Protein AF-A0A924EI77-F1 (afdb_monomer)

Sequence (51 aa):
MNTKPKKGKNKKISREQIMQSTLASFRIEGINIPKEMALLALKKVELSLGR

Foldseek 3Di:
DDDDPDPDPPPPCDLVNQLVVQCVVCVVVVHHDDSVVSVVVSVVVCVVVVD

Mean predicted aligned error: 9.86 Å

Nearest PDB structures (foldseek):
  4h9s-assembly3_E  TM=5.500E-01  e=5.395E+00  Homo sapiens

pLDDT: mean 78.33, std 13.42, range [46.0, 93.38]

Structure (mmCIF, N/CA/C/O backbone):
data_AF-A0A924EI77-F1
#
_entry.id   AF-A0A924EI77-F1
#
loop_
_atom_site.group_PDB
_atom_site.id
_atom_site.type_symbol
_atom_site.label_atom_id
_atom_site.label_alt_id
_atom_site.label_comp_id
_atom_site.label_asym_id
_atom_site.label_entity_id
_atom_site.label_seq_id
_atom_site.pdbx_PDB_ins_code
_atom_site.Cartn_x
_atom_site.Cartn_y
_atom_site.Cartn_z
_atom_site.occupancy
_atom_site.B_iso_or_equiv
_atom_site.auth_seq_id
_atom_site.auth_comp_id
_atom_site.auth_asym_id
_atom_site.auth_atom_id
_atom_site.pdbx_PDB_model_num
ATOM 1 N N . MET A 1 1 ? -7.567 -20.489 41.590 1.00 46.00 1 MET A N 1
ATOM 2 C CA . MET A 1 1 ? -6.717 -19.398 41.060 1.00 46.00 1 MET A CA 1
ATOM 3 C C . MET A 1 1 ? -7.341 -18.937 39.742 1.00 46.00 1 MET A C 1
ATOM 5 O O . MET A 1 1 ? -7.221 -19.632 38.746 1.00 46.00 1 MET A O 1
ATOM 9 N N . ASN A 1 2 ? -8.133 -17.857 39.749 1.00 46.31 2 ASN A N 1
ATOM 10 C CA . ASN A 1 2 ? -8.900 -17.423 38.570 1.00 46.31 2 ASN A CA 1
ATOM 11 C C . ASN A 1 2 ? -8.021 -16.622 37.603 1.00 46.31 2 ASN A C 1
ATOM 13 O O . ASN A 1 2 ? -7.863 -15.411 37.757 1.00 46.31 2 ASN A O 1
ATOM 17 N N . THR A 1 3 ? -7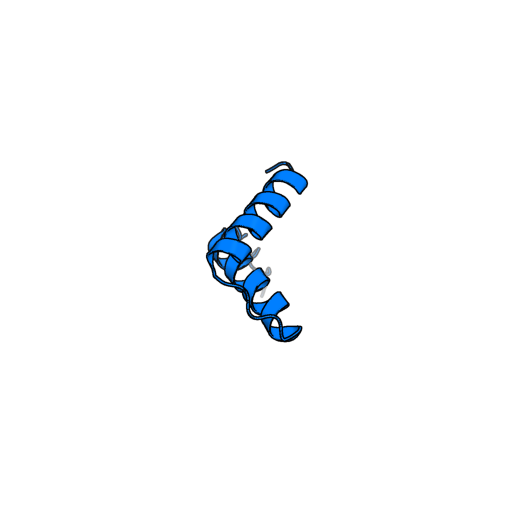.487 -17.268 36.572 1.00 58.53 3 THR A N 1
ATOM 18 C CA . THR A 1 3 ? -6.800 -16.581 35.472 1.00 58.53 3 THR A CA 1
ATOM 19 C C . THR A 1 3 ? -7.822 -16.085 34.446 1.00 58.53 3 THR A C 1
ATOM 21 O O . THR A 1 3 ? -8.115 -16.761 33.462 1.00 58.53 3 THR A O 1
ATOM 24 N N . LYS A 1 4 ? -8.394 -14.893 34.662 1.00 63.12 4 LYS A N 1
ATOM 25 C CA . LYS A 1 4 ? -9.130 -14.191 33.595 1.00 63.12 4 LYS A CA 1
ATOM 26 C C . LYS A 1 4 ? -8.120 -13.725 32.533 1.00 63.12 4 LYS A C 1
ATOM 28 O O . LYS A 1 4 ? -7.156 -13.050 32.907 1.00 63.12 4 LYS A O 1
ATOM 33 N N . PRO A 1 5 ? -8.309 -14.015 31.233 1.00 58.34 5 PRO A N 1
ATOM 34 C CA . PRO A 1 5 ? -7.459 -13.440 30.201 1.00 58.34 5 PRO A CA 1
ATOM 35 C C . PRO A 1 5 ? -7.676 -11.924 30.199 1.00 58.34 5 PRO A C 1
ATOM 37 O O . PRO A 1 5 ? -8.802 -11.436 30.067 1.00 58.34 5 PRO A O 1
ATOM 40 N N . LYS A 1 6 ? -6.596 -11.163 30.408 1.00 60.44 6 LYS A N 1
ATOM 41 C CA . LYS A 1 6 ? -6.599 -9.702 30.286 1.00 60.44 6 LYS A CA 1
ATOM 42 C C . LYS A 1 6 ? -7.101 -9.368 28.881 1.00 60.44 6 LYS A C 1
ATOM 44 O O . LYS A 1 6 ? -6.402 -9.662 27.916 1.00 60.44 6 LYS A O 1
ATOM 49 N N . LYS A 1 7 ? -8.300 -8.773 28.775 1.00 59.00 7 LYS A N 1
ATOM 50 C CA . LYS A 1 7 ? -8.831 -8.171 27.540 1.00 59.00 7 LYS A CA 1
ATOM 51 C C . LYS A 1 7 ? -7.718 -7.314 26.938 1.00 59.00 7 LYS A C 1
ATOM 53 O O . LYS A 1 7 ? -7.352 -6.280 27.497 1.00 59.00 7 LYS A O 1
ATOM 58 N N . GLY A 1 8 ? -7.116 -7.836 25.871 1.00 52.41 8 GLY A N 1
ATOM 59 C CA . GLY A 1 8 ? -5.969 -7.248 25.205 1.00 52.41 8 GLY A CA 1
ATOM 60 C C . GLY A 1 8 ? -6.298 -5.819 24.813 1.00 52.41 8 GLY A C 1
ATOM 61 O O . GLY A 1 8 ? -7.377 -5.538 24.295 1.00 52.41 8 GLY A O 1
ATOM 62 N N . LYS A 1 9 ? -5.373 -4.912 25.117 1.00 56.03 9 LYS A N 1
ATOM 63 C CA . LYS A 1 9 ? -5.421 -3.515 24.697 1.00 56.03 9 LYS A CA 1
ATOM 64 C C . LYS A 1 9 ? -5.746 -3.499 23.205 1.00 56.03 9 LYS A C 1
ATOM 66 O O . LYS A 1 9 ? -4.937 -3.977 22.412 1.00 56.03 9 LYS A O 1
ATOM 71 N N . ASN A 1 10 ? -6.916 -2.979 22.844 1.00 54.47 10 ASN A N 1
ATOM 72 C CA . ASN A 1 10 ? -7.276 -2.672 21.467 1.00 54.47 10 ASN A CA 1
ATOM 73 C C . ASN A 1 10 ? -6.311 -1.571 20.999 1.00 54.47 10 ASN A C 1
ATOM 75 O O . ASN A 1 10 ? -6.579 -0.379 21.147 1.00 54.47 10 ASN A O 1
ATOM 79 N N . LYS A 1 11 ? -5.099 -1.968 20.597 1.00 60.47 11 LYS A N 1
ATOM 80 C CA . LYS A 1 11 ? -4.084 -1.069 20.062 1.00 60.47 11 LYS A CA 1
ATOM 81 C C . LYS A 1 11 ? -4.676 -0.597 18.745 1.00 60.47 11 LYS A C 1
ATOM 83 O O . LYS A 1 11 ? -4.707 -1.3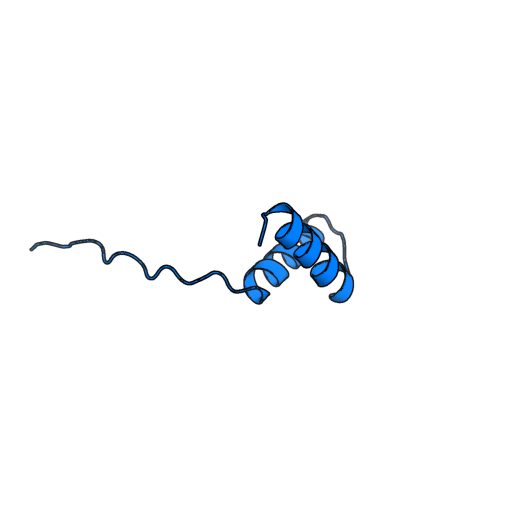67 17.791 1.00 60.47 11 LYS A O 1
ATOM 88 N N . LYS A 1 12 ? -5.222 0.625 18.731 1.00 66.81 12 LYS A N 1
ATOM 89 C CA . LYS A 1 12 ? -5.646 1.298 17.501 1.00 66.81 12 LYS A CA 1
ATOM 90 C C . LYS A 1 12 ? -4.506 1.118 16.502 1.00 66.81 12 LYS A C 1
ATOM 92 O O . LYS A 1 12 ? -3.413 1.623 16.752 1.00 66.81 12 LYS A O 1
ATOM 97 N N . ILE A 1 13 ? -4.733 0.319 15.460 1.00 73.62 13 ILE A N 1
ATOM 98 C CA . ILE A 1 13 ? -3.725 0.072 14.430 1.00 73.62 13 ILE A CA 1
ATOM 99 C C . ILE A 1 13 ? -3.389 1.440 13.846 1.00 73.62 13 ILE A C 1
ATOM 101 O O . ILE A 1 13 ? -4.286 2.146 13.379 1.00 73.62 13 ILE A O 1
ATOM 105 N N . SER A 1 14 ? -2.128 1.853 13.961 1.00 81.88 14 SER A N 1
ATOM 106 C CA . SER A 1 14 ? -1.728 3.169 13.475 1.00 81.88 14 SER A CA 1
ATOM 107 C C . SER A 1 14 ? -1.662 3.158 11.952 1.00 81.88 14 SER A C 1
ATOM 109 O O . SER A 1 14 ? -1.363 2.135 11.332 1.00 81.88 14 SER A O 1
ATOM 111 N N . ARG A 1 15 ? -1.898 4.321 11.338 1.00 81.81 15 ARG A N 1
ATOM 112 C CA . ARG A 1 15 ? -1.744 4.517 9.890 1.00 81.81 15 ARG A CA 1
ATOM 113 C C . ARG A 1 15 ? -0.380 4.021 9.394 1.00 81.81 15 ARG A C 1
ATOM 115 O O . ARG A 1 15 ? -0.294 3.387 8.347 1.00 81.81 15 ARG A O 1
ATOM 122 N N . GLU A 1 16 ? 0.673 4.248 10.178 1.00 83.81 16 GLU A N 1
ATOM 123 C CA . GLU A 1 16 ? 2.026 3.773 9.879 1.00 83.81 16 GLU A CA 1
ATOM 124 C C . GLU A 1 16 ? 2.123 2.249 9.825 1.00 83.81 16 GLU A C 1
ATOM 126 O O . GLU A 1 16 ? 2.758 1.722 8.919 1.00 83.81 16 GLU A O 1
ATOM 131 N N . GLN A 1 17 ? 1.469 1.522 10.734 1.00 86.12 17 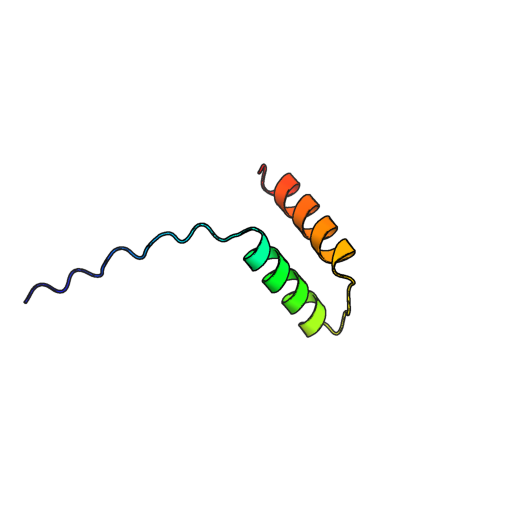GLN A N 1
ATOM 132 C CA . GLN A 1 17 ? 1.480 0.056 10.706 1.00 86.12 17 GLN A CA 1
ATOM 133 C C . GLN A 1 17 ? 0.784 -0.494 9.457 1.00 86.12 17 GLN A C 1
ATOM 135 O O . GLN A 1 17 ? 1.275 -1.446 8.852 1.00 86.12 17 GLN A O 1
ATOM 140 N N . ILE A 1 18 ? -0.317 0.131 9.031 1.00 85.56 18 ILE A N 1
ATOM 141 C CA . ILE A 1 18 ? -1.015 -0.256 7.797 1.00 85.56 18 ILE A CA 1
ATOM 142 C C . ILE A 1 18 ? -0.140 0.054 6.577 1.00 85.56 18 ILE A C 1
ATOM 144 O O . ILE A 1 18 ? -0.015 -0.785 5.687 1.00 85.56 18 ILE A O 1
ATOM 148 N N . MET A 1 19 ? 0.530 1.211 6.557 1.00 88.12 19 MET A N 1
ATOM 149 C CA . MET A 1 19 ? 1.482 1.571 5.501 1.00 88.12 19 MET A CA 1
ATOM 1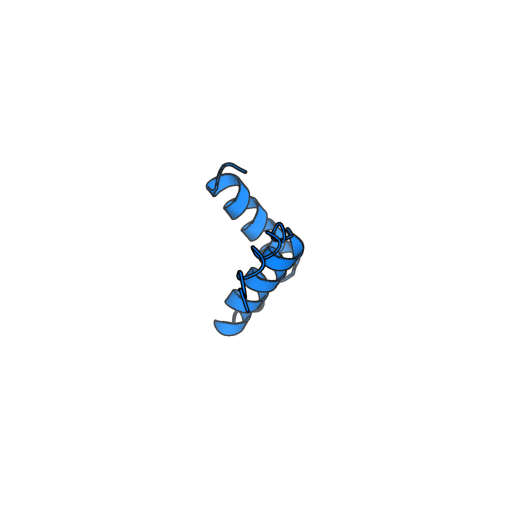50 C C . MET A 1 19 ? 2.631 0.556 5.402 1.00 88.12 19 MET A C 1
ATOM 152 O O . MET A 1 19 ? 2.952 0.105 4.306 1.00 88.12 19 MET A O 1
ATOM 156 N N . GLN A 1 20 ? 3.229 0.168 6.533 1.00 88.56 20 GLN A N 1
ATOM 157 C CA . GLN A 1 20 ? 4.312 -0.821 6.570 1.00 88.56 20 GLN A CA 1
ATOM 158 C C . GLN A 1 20 ? 3.838 -2.198 6.094 1.00 88.56 20 GLN A C 1
ATOM 160 O O . GLN A 1 20 ? 4.515 -2.835 5.293 1.00 88.56 20 GLN A O 1
ATOM 165 N N . SER A 1 21 ? 2.646 -2.628 6.520 1.00 87.75 21 SER A N 1
ATOM 166 C CA . SER A 1 21 ? 2.025 -3.870 6.043 1.00 87.75 21 SER A CA 1
ATOM 167 C C . SER A 1 21 ? 1.772 -3.842 4.529 1.00 87.7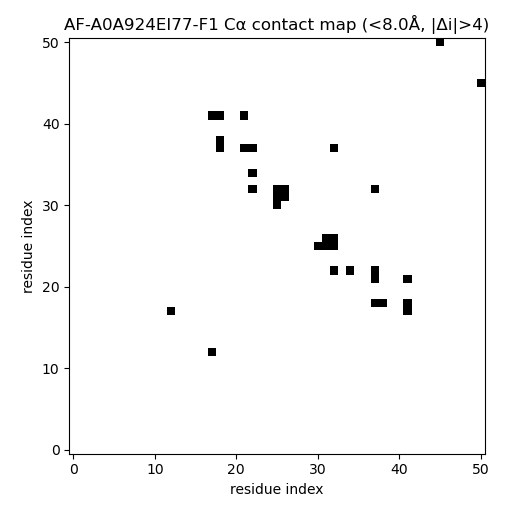5 21 SER A C 1
ATOM 169 O O . SER A 1 21 ? 2.060 -4.801 3.814 1.00 87.75 21 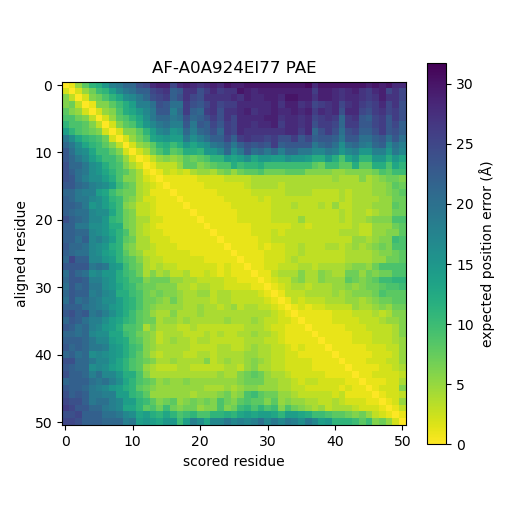SER A O 1
ATOM 171 N N . THR A 1 22 ? 1.306 -2.701 4.017 1.00 86.81 22 THR A N 1
ATOM 172 C CA . THR A 1 22 ? 1.064 -2.485 2.585 1.00 86.81 22 THR A CA 1
ATOM 173 C C . THR A 1 22 ? 2.369 -2.586 1.793 1.00 86.81 22 THR A C 1
ATOM 175 O O . THR A 1 22 ? 2.445 -3.350 0.836 1.00 86.81 22 THR A O 1
ATOM 178 N N . LEU A 1 23 ? 3.425 -1.887 2.227 1.00 89.06 23 LEU A N 1
ATOM 179 C CA . LEU A 1 23 ? 4.758 -1.966 1.615 1.00 89.06 23 LEU A CA 1
ATOM 180 C C . LEU A 1 23 ? 5.312 -3.394 1.617 1.00 89.06 23 LEU A C 1
ATOM 182 O O . LEU A 1 23 ? 5.842 -3.848 0.605 1.00 89.06 23 LEU A O 1
ATOM 186 N N . ALA A 1 24 ? 5.173 -4.106 2.737 1.00 89.12 24 ALA A N 1
ATOM 187 C CA . ALA A 1 24 ? 5.604 -5.494 2.844 1.00 89.12 24 ALA A CA 1
ATOM 188 C C . ALA A 1 24 ? 4.863 -6.399 1.849 1.00 89.12 24 ALA A C 1
ATOM 190 O O . ALA A 1 24 ? 5.498 -7.232 1.210 1.00 89.12 24 ALA A O 1
ATOM 191 N N . SER A 1 25 ? 3.556 -6.190 1.668 1.00 89.62 25 SER A N 1
ATOM 192 C CA . SER A 1 25 ? 2.732 -6.963 0.730 1.00 89.62 25 SER A CA 1
ATOM 193 C C . SER A 1 25 ? 3.228 -6.812 -0.711 1.00 89.62 25 SER A C 1
ATOM 195 O O . SER A 1 25 ? 3.475 -7.808 -1.380 1.00 89.62 25 SER A O 1
ATOM 197 N N . PHE A 1 26 ? 3.481 -5.580 -1.167 1.00 89.06 26 PHE A N 1
ATOM 198 C CA . PHE A 1 26 ? 4.045 -5.346 -2.503 1.00 89.06 26 PHE A CA 1
ATOM 199 C C . PHE A 1 26 ? 5.439 -5.958 -2.663 1.00 89.06 26 PHE A C 1
ATOM 201 O O . PHE A 1 26 ? 5.740 -6.553 -3.694 1.00 89.06 26 PHE A O 1
ATOM 208 N N . ARG A 1 27 ? 6.276 -5.874 -1.623 1.00 89.94 27 ARG A N 1
ATOM 209 C CA . ARG A 1 27 ? 7.624 -6.446 -1.648 1.00 89.94 27 ARG A CA 1
ATOM 210 C C . ARG A 1 27 ? 7.621 -7.975 -1.756 1.00 89.94 27 ARG A C 1
ATOM 212 O O . ARG A 1 27 ? 8.505 -8.512 -2.416 1.00 89.94 27 ARG A O 1
ATOM 219 N N . ILE A 1 28 ? 6.665 -8.661 -1.124 1.00 93.38 28 ILE A N 1
ATOM 220 C CA . ILE A 1 28 ? 6.502 -10.124 -1.227 1.00 93.38 28 ILE A CA 1
ATOM 221 C C . ILE A 1 28 ? 6.188 -10.531 -2.672 1.00 93.38 28 ILE A C 1
ATOM 223 O O . ILE A 1 28 ? 6.764 -11.492 -3.168 1.00 93.38 28 ILE A O 1
ATOM 227 N N . GLU A 1 29 ? 5.372 -9.740 -3.368 1.00 91.19 29 GLU A N 1
ATOM 228 C CA . GLU A 1 29 ? 5.058 -9.913 -4.795 1.00 91.19 29 GLU A CA 1
ATOM 229 C C . GLU A 1 29 ? 6.216 -9.496 -5.729 1.00 91.19 29 GLU A C 1
ATOM 231 O O . GLU A 1 29 ? 6.069 -9.476 -6.949 1.00 91.19 29 GLU A O 1
ATOM 236 N N . GLY A 1 30 ? 7.377 -9.113 -5.182 1.00 91.31 30 GLY A N 1
ATOM 237 C CA . GLY A 1 30 ? 8.522 -8.627 -5.957 1.00 91.31 30 GLY A CA 1
ATOM 238 C C . GLY A 1 30 ? 8.344 -7.211 -6.518 1.00 91.31 30 GLY A C 1
ATOM 239 O O . GLY A 1 30 ? 9.162 -6.752 -7.314 1.00 91.31 30 GLY A O 1
ATOM 240 N N . ILE A 1 31 ? 7.304 -6.491 -6.093 1.00 89.12 31 ILE A N 1
ATOM 241 C CA . ILE A 1 31 ? 6.994 -5.139 -6.552 1.00 89.12 31 ILE A CA 1
ATOM 242 C C . ILE A 1 31 ? 7.623 -4.136 -5.585 1.00 89.12 31 ILE A C 1
ATOM 244 O O . ILE A 1 31 ? 7.188 -3.966 -4.444 1.00 89.12 31 ILE A O 1
ATOM 248 N N . ASN A 1 32 ? 8.645 -3.422 -6.050 1.00 88.31 32 ASN A N 1
ATOM 249 C CA . ASN A 1 32 ? 9.232 -2.332 -5.282 1.00 88.31 32 ASN A CA 1
ATOM 250 C C . ASN A 1 32 ? 8.510 -1.018 -5.601 1.00 88.31 32 ASN A C 1
ATOM 252 O O . ASN A 1 32 ? 8.736 -0.421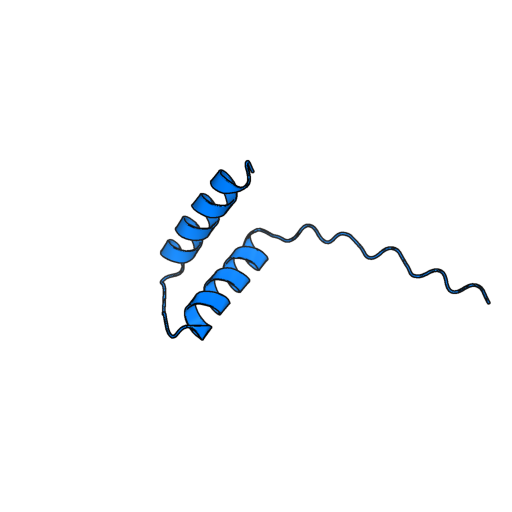 -6.653 1.00 88.31 32 ASN A O 1
ATOM 256 N N . ILE A 1 33 ? 7.642 -0.567 -4.695 1.00 85.94 33 ILE A N 1
ATOM 257 C CA . ILE A 1 33 ? 6.957 0.722 -4.833 1.00 85.94 33 ILE A CA 1
ATOM 258 C C . ILE A 1 33 ? 7.633 1.809 -3.987 1.00 85.94 33 ILE A C 1
ATOM 260 O O . ILE A 1 33 ? 8.042 1.545 -2.852 1.00 85.94 33 ILE A O 1
ATOM 264 N N . PRO A 1 34 ? 7.718 3.057 -4.482 1.00 88.19 34 PRO A N 1
ATOM 265 C CA . PRO A 1 34 ? 8.152 4.176 -3.660 1.00 88.19 34 PRO A CA 1
ATOM 266 C C . PRO A 1 34 ? 7.135 4.444 -2.541 1.00 88.19 34 PRO A C 1
ATOM 268 O O . PRO A 1 34 ? 5.934 4.196 -2.682 1.00 88.19 34 PRO A O 1
ATOM 271 N N . LYS A 1 35 ? 7.604 5.008 -1.422 1.00 82.75 35 LYS A N 1
ATOM 272 C CA . LYS A 1 35 ? 6.770 5.316 -0.243 1.00 82.75 35 LYS A CA 1
ATOM 273 C C . LYS A 1 35 ? 5.536 6.162 -0.588 1.00 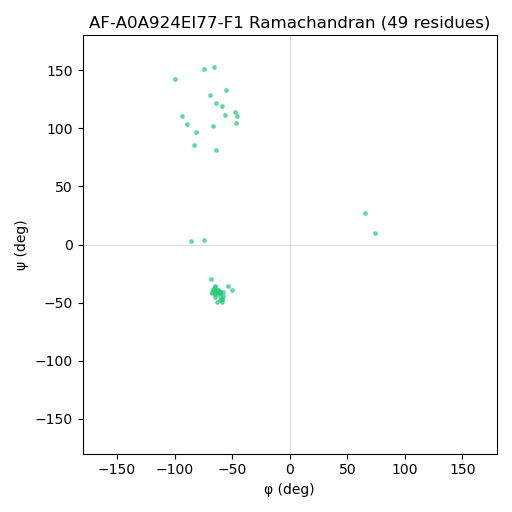82.75 35 LYS A C 1
ATOM 275 O O . LYS A 1 35 ? 4.472 5.963 -0.008 1.00 82.75 35 LYS A O 1
ATOM 280 N N . GLU A 1 36 ? 5.666 7.076 -1.542 1.00 86.69 36 GLU A N 1
ATOM 281 C CA . GLU A 1 36 ? 4.578 7.933 -2.028 1.00 86.69 36 GLU A CA 1
ATOM 282 C C . GLU A 1 36 ? 3.421 7.120 -2.623 1.00 86.69 36 GLU A C 1
ATOM 284 O O . GLU A 1 36 ? 2.258 7.378 -2.311 1.00 86.69 36 GLU A O 1
ATOM 289 N N . MET A 1 37 ? 3.726 6.067 -3.390 1.00 87.00 37 MET A N 1
ATOM 290 C CA . MET A 1 37 ? 2.715 5.161 -3.942 1.00 87.00 37 MET A CA 1
ATOM 291 C C . MET A 1 37 ? 2.004 4.362 -2.848 1.00 87.00 37 MET A C 1
ATOM 293 O O . MET A 1 37 ? 0.786 4.197 -2.899 1.00 87.00 37 MET A O 1
ATOM 297 N N . ALA A 1 38 ? 2.728 3.927 -1.814 1.00 84.44 38 ALA A N 1
ATOM 298 C CA . ALA A 1 38 ? 2.117 3.247 -0.673 1.00 84.44 38 ALA A CA 1
ATOM 299 C C . ALA A 1 38 ? 1.163 4.168 0.108 1.00 84.44 38 ALA A C 1
ATOM 301 O O . ALA A 1 38 ? 0.111 3.722 0.562 1.00 84.44 38 ALA A O 1
ATOM 302 N N . LEU A 1 39 ? 1.490 5.461 0.231 1.00 86.31 39 LEU A N 1
ATOM 303 C CA . LEU A 1 39 ? 0.617 6.456 0.862 1.00 86.31 39 LEU A CA 1
ATOM 304 C C . LEU A 1 39 ? -0.656 6.714 0.047 1.00 86.31 39 LEU A C 1
ATOM 306 O O . LEU A 1 39 ? -1.736 6.820 0.632 1.00 86.31 39 LEU A O 1
ATOM 310 N N . LEU A 1 40 ? -0.545 6.789 -1.282 1.00 88.25 40 LEU A N 1
ATOM 311 C CA . LEU A 1 40 ? -1.697 6.930 -2.176 1.00 88.25 40 LEU A CA 1
ATOM 312 C C . LEU A 1 40 ? -2.607 5.699 -2.123 1.00 88.25 40 LEU A C 1
ATOM 314 O O . LEU A 1 40 ? -3.825 5.844 -1.993 1.00 88.25 40 LEU A O 1
ATOM 318 N N . ALA A 1 41 ? -2.024 4.498 -2.157 1.00 85.12 41 ALA A N 1
ATOM 319 C CA . ALA A 1 41 ? -2.760 3.247 -2.004 1.00 85.12 41 ALA A CA 1
ATOM 320 C C . ALA A 1 41 ? -3.494 3.203 -0.656 1.00 85.12 41 ALA A C 1
ATOM 322 O O . ALA A 1 41 ? -4.694 2.938 -0.614 1.00 85.12 41 ALA A O 1
ATOM 323 N N . LEU A 1 42 ? -2.804 3.562 0.431 1.00 84.44 42 LEU A N 1
ATOM 324 C CA . LEU A 1 42 ? -3.394 3.619 1.764 1.00 84.44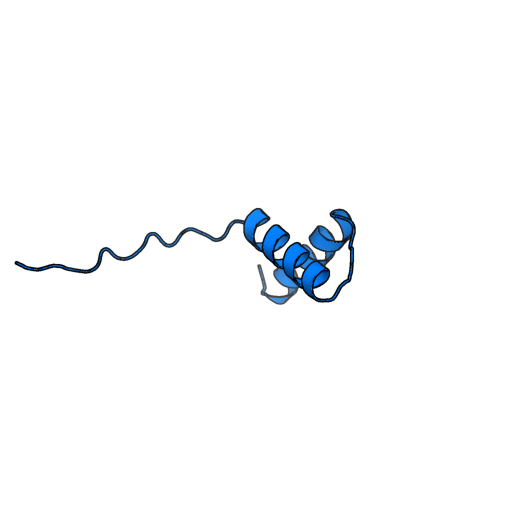 42 LEU A CA 1
ATOM 325 C C . LEU A 1 42 ? -4.560 4.612 1.838 1.00 84.44 42 LEU A C 1
ATOM 327 O O . LEU A 1 42 ? -5.615 4.268 2.358 1.00 84.44 42 LEU A O 1
ATOM 331 N N . LYS A 1 43 ? -4.409 5.813 1.264 1.00 87.25 43 LYS A N 1
ATOM 332 C CA . LYS A 1 43 ? -5.481 6.820 1.209 1.00 87.25 43 LYS A CA 1
ATOM 333 C C . LYS A 1 43 ? -6.708 6.307 0.451 1.00 87.25 43 LYS A C 1
ATOM 335 O O . LYS A 1 43 ? -7.836 6.542 0.873 1.00 87.25 43 LYS A O 1
ATOM 340 N N . LYS A 1 44 ? -6.508 5.588 -0.658 1.00 86.44 44 LYS A N 1
ATOM 341 C CA . LYS A 1 44 ? -7.610 4.993 -1.428 1.00 86.44 44 LYS A CA 1
ATOM 342 C C . LYS A 1 44 ? -8.330 3.898 -0.636 1.00 86.44 44 LYS A C 1
ATOM 344 O O . LYS A 1 44 ? -9.556 3.814 -0.692 1.00 86.44 44 LYS A O 1
ATOM 349 N N . VAL A 1 45 ? -7.583 3.087 0.112 1.00 82.94 45 VAL A N 1
ATOM 350 C CA . VAL A 1 45 ? -8.143 2.062 1.005 1.00 82.94 45 VAL A CA 1
ATOM 351 C C . VAL A 1 45 ? -8.942 2.704 2.141 1.00 82.94 45 VAL A C 1
ATOM 353 O O . VAL A 1 45 ? -10.046 2.251 2.415 1.00 82.94 45 VAL A O 1
ATOM 356 N N . GLU A 1 46 ? -8.448 3.781 2.754 1.00 83.31 46 GLU A N 1
ATOM 357 C CA . GLU A 1 46 ? -9.177 4.525 3.796 1.00 83.31 46 GLU A CA 1
ATOM 358 C C . GLU A 1 46 ? -10.519 5.065 3.284 1.00 83.31 46 GLU A C 1
ATOM 360 O O . GLU A 1 46 ? -11.555 4.757 3.873 1.00 83.31 46 GLU A O 1
ATOM 365 N N . LEU A 1 47 ? -10.511 5.735 2.123 1.00 83.88 47 LEU A N 1
ATOM 366 C CA . LEU A 1 47 ? -11.733 6.213 1.466 1.00 83.88 47 LEU A CA 1
ATOM 367 C C . LEU A 1 47 ? -12.711 5.068 1.164 1.00 83.88 47 LEU A C 1
ATOM 369 O O . LEU A 1 47 ? -13.913 5.209 1.368 1.00 83.88 47 LEU A O 1
ATOM 373 N N . SER A 1 48 ? -12.198 3.921 0.707 1.00 79.50 48 SER A N 1
ATOM 374 C CA . SER A 1 48 ? -13.019 2.738 0.402 1.00 79.50 48 SER A CA 1
ATOM 375 C C . SER A 1 48 ? -13.628 2.107 1.657 1.00 79.50 48 SER A C 1
ATOM 377 O O . SER A 1 48 ? -14.704 1.521 1.595 1.00 79.50 48 SER A O 1
ATOM 379 N N . LEU A 1 49 ? -12.955 2.232 2.803 1.00 78.00 49 LEU A N 1
ATOM 380 C CA . LEU A 1 49 ? -13.428 1.759 4.104 1.00 78.00 49 LEU A CA 1
ATOM 381 C C . LEU A 1 49 ? -14.335 2.777 4.817 1.00 78.00 49 LEU A C 1
ATOM 383 O O . LEU A 1 49 ? -14.746 2.521 5.951 1.00 78.00 49 LEU A O 1
ATOM 387 N N . GLY A 1 50 ? -14.640 3.914 4.181 1.00 68.69 50 GLY A N 1
ATOM 388 C CA . GLY A 1 50 ? -15.476 4.973 4.748 1.00 68.69 50 GLY A CA 1
ATOM 389 C C . GLY A 1 50 ? -14.849 5.663 5.963 1.00 68.69 50 GLY A C 1
ATOM 390 O O . GLY A 1 50 ? -15.584 6.127 6.836 1.00 68.69 50 GLY A O 1
ATOM 391 N N . ARG A 1 51 ? -13.510 5.675 6.052 1.00 59.47 51 ARG A N 1
ATOM 392 C CA . ARG A 1 51 ? -12.737 6.349 7.105 1.00 59.47 51 ARG A CA 1
ATOM 393 C C . ARG A 1 51 ? -12.018 7.588 6.599 1.00 59.47 51 ARG A C 1
ATOM 395 O O . ARG A 1 51 ? -11.570 7.583 5.432 1.00 59.47 51 ARG A O 1
#

Secondary structure (DSSP, 8-state):
--------------HHHHHHHHHHHHHHTT----HHHHHHHHHHHHHHTT-

Radius of gyration: 16.01 Å; Cα contacts (8 Å, |Δi|>4): 17; chains: 1; bounding box: 25×27×48 Å

Solvent-accessible surface area (backbone atoms only — not comparable to full-atom values): 3271 Å² total; per-residue (Å²): 134,88,80,73,81,75,80,69,79,81,68,76,79,47,71,64,58,54,43,52,52,51,48,50,52,38,46,75,74,70,42,87,71,58,72,68,56,43,52,53,52,48,52,52,51,34,56,73,71,76,94